Protein AF-A0A383WLE6-F1 (afdb_monomer)

Radius of gyration: 34.92 Å; Cα contacts (8 Å, |Δi|>4): 4; chains: 1; bounding box: 69×74×82 Å

Solvent-accessible surface area (backbone atoms only — not comparable to full-atom values): 5287 Å² total; per-residue (Å²): 134,90,82,87,81,82,83,74,77,73,77,75,73,73,70,79,57,62,71,68,57,69,75,53,85,81,75,55,71,68,62,34,52,72,71,69,54,91,71,81,85,52,68,71,73,66,68,64,70,84,87,86,72,83,80,76,76,84,76,77,77,94,73,79,88,80,84,80,92,126

pLDDT: mean 78.34, std 19.33, range [42.28, 97.44]

Mean predicted aligned error: 15.43 Å

Sequence (70 aa):
MFTAVAGQQSVAVRSRDVACNASTPRQKATKRHVRARPIKYTPADKNRTPHEYAPLPPAPPAVVVISKSN

Foldseek 3Di:
DDDDDDPPPPPPPPPPPPVVVVVDDDQDDPRVCVVPPDDDPDPVVVPDDDDDDDDDPDDDDPDDDDDDDD

InterPro domains:
  IPR020526 Large ribosomal subunit protein cL38 [PF17257] (21-69)

Secondary structure (DSSP, 8-state):
-----------------HHHHHTSPPP-HHHHHHHHS----SHHHHSPPPPPPPPPPPPPPS--------

Structure (mmCIF, N/CA/C/O backbone):
data_AF-A0A383WLE6-F1
#
_entry.id   AF-A0A383WLE6-F1
#
loop_
_atom_site.group_PDB
_atom_site.id
_atom_site.type_symbol
_atom_site.label_atom_id
_atom_site.label_alt_id
_atom_site.label_comp_id
_atom_site.label_asym_id
_atom_site.label_entity_id
_atom_site.label_seq_id
_atom_site.pdbx_PDB_ins_code
_atom_site.Cartn_x
_atom_site.Cartn_y
_atom_site.Cartn_z
_atom_site.occupancy
_atom_site.B_iso_or_equiv
_atom_site.auth_s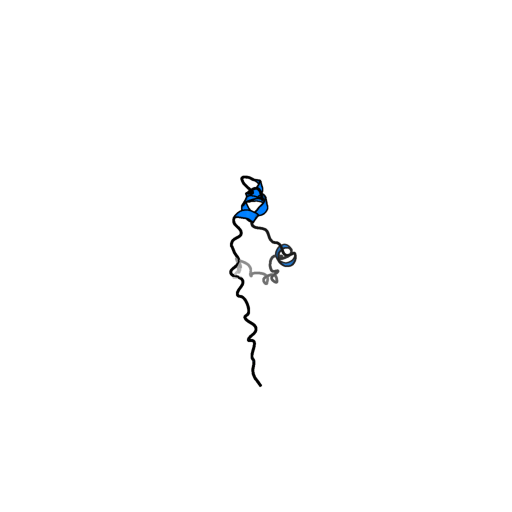eq_id
_atom_site.auth_comp_id
_atom_site.auth_asym_id
_atom_site.auth_atom_id
_atom_site.pdbx_PDB_model_num
ATOM 1 N N . MET A 1 1 ? 40.358 -51.795 -12.667 1.00 42.62 1 MET A N 1
ATOM 2 C CA . MET A 1 1 ? 40.268 -51.049 -13.940 1.00 42.62 1 MET A CA 1
ATOM 3 C C . MET A 1 1 ? 39.804 -49.639 -13.593 1.00 42.62 1 MET A C 1
ATOM 5 O O . MET A 1 1 ? 38.739 -49.506 -13.006 1.00 42.62 1 MET A O 1
ATOM 9 N N . PHE A 1 2 ? 40.664 -48.641 -13.818 1.00 42.28 2 PHE A N 1
ATOM 10 C CA . PHE A 1 2 ? 40.395 -47.197 -13.678 1.00 42.28 2 PHE A CA 1
ATOM 11 C C . PHE A 1 2 ? 39.204 -46.779 -14.585 1.00 42.28 2 PHE A C 1
ATOM 13 O O . PHE A 1 2 ? 38.919 -47.504 -15.530 1.00 42.28 2 PHE A O 1
ATOM 20 N N . THR A 1 3 ? 38.431 -45.701 -14.396 1.00 45.31 3 THR A N 1
ATOM 21 C CA . THR A 1 3 ? 38.748 -44.303 -14.030 1.00 45.31 3 THR A CA 1
ATOM 22 C C . THR A 1 3 ? 37.506 -43.550 -13.514 1.00 45.31 3 THR A C 1
ATOM 24 O O . THR A 1 3 ? 36.380 -43.816 -13.927 1.00 45.31 3 THR A O 1
ATOM 27 N N . ALA A 1 4 ? 37.758 -42.539 -12.679 1.00 52.00 4 ALA A N 1
ATOM 2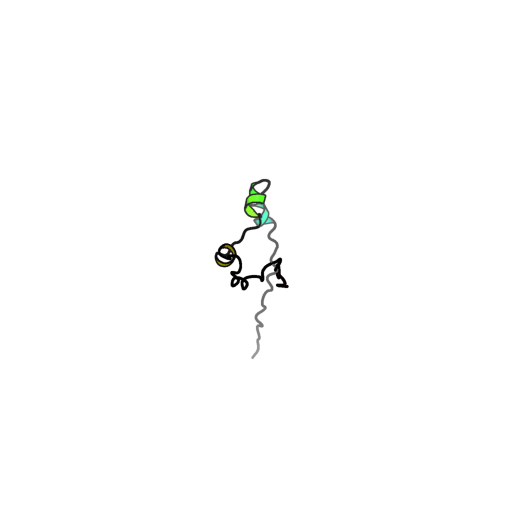8 C CA . ALA A 1 4 ? 36.854 -41.472 -12.248 1.00 52.00 4 ALA A CA 1
ATOM 29 C C . ALA A 1 4 ? 36.369 -40.559 -13.390 1.00 52.00 4 ALA A C 1
ATOM 31 O O . ALA A 1 4 ? 37.112 -40.381 -14.346 1.00 52.00 4 ALA A O 1
ATOM 32 N N . VAL A 1 5 ? 35.247 -39.848 -13.194 1.00 48.25 5 VAL A N 1
ATOM 33 C CA . VAL A 1 5 ? 35.154 -38.407 -13.508 1.00 48.25 5 VAL A CA 1
ATOM 34 C C . VAL A 1 5 ? 34.245 -37.733 -12.478 1.00 48.25 5 VAL A C 1
ATOM 36 O O . VAL A 1 5 ? 33.034 -37.939 -12.441 1.00 48.25 5 VAL A O 1
ATOM 39 N N . ALA A 1 6 ? 34.866 -36.912 -11.633 1.00 47.88 6 ALA A N 1
ATOM 40 C CA . ALA A 1 6 ? 34.196 -35.914 -10.824 1.00 47.88 6 ALA A CA 1
ATOM 41 C C . ALA A 1 6 ? 33.435 -34.956 -11.750 1.00 47.88 6 ALA A C 1
ATOM 43 O O . ALA A 1 6 ? 34.035 -34.307 -12.607 1.00 47.88 6 ALA A O 1
ATOM 44 N N . GLY A 1 7 ? 32.118 -34.865 -11.569 1.00 43.38 7 GLY A N 1
ATOM 45 C CA . GLY A 1 7 ? 31.310 -33.818 -12.178 1.00 43.38 7 GLY A CA 1
ATOM 46 C C . GLY A 1 7 ? 31.752 -32.468 -11.627 1.00 43.38 7 GLY A C 1
ATOM 47 O O . GLY A 1 7 ? 31.302 -32.045 -10.564 1.00 43.38 7 GLY A O 1
ATOM 48 N N . GLN A 1 8 ? 32.664 -31.813 -12.342 1.00 54.66 8 GLN A N 1
ATOM 49 C CA . GLN A 1 8 ? 32.981 -30.407 -12.167 1.00 54.66 8 GLN A CA 1
ATOM 50 C C . GLN A 1 8 ? 31.680 -29.620 -12.342 1.0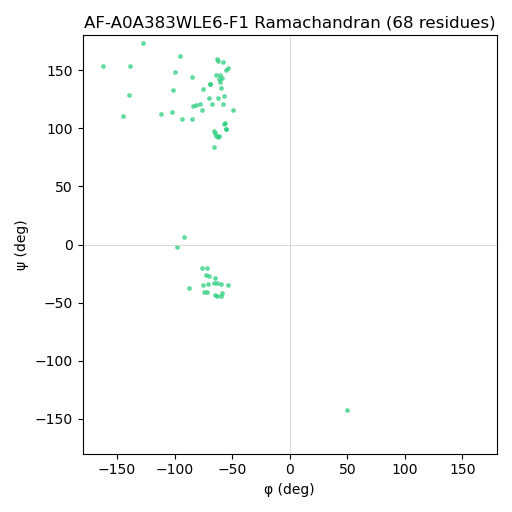0 54.66 8 GLN A C 1
ATOM 52 O O . GLN A 1 8 ? 31.199 -29.438 -13.459 1.00 54.66 8 GLN A O 1
ATOM 57 N N . GLN A 1 9 ? 31.093 -29.148 -11.243 1.00 54.72 9 GLN A N 1
ATOM 58 C CA . GLN A 1 9 ? 30.140 -28.051 -11.327 1.00 54.72 9 GLN A CA 1
ATOM 59 C C . GLN A 1 9 ? 30.950 -26.845 -11.786 1.00 54.72 9 GLN A C 1
ATOM 61 O O . GLN A 1 9 ? 31.656 -26.217 -10.997 1.00 54.72 9 GLN A O 1
ATOM 66 N N . SER A 1 10 ? 30.910 -26.567 -13.088 1.00 50.28 10 SER A N 1
ATOM 67 C CA . SER A 1 10 ? 31.409 -25.318 -13.629 1.00 50.28 10 SER A CA 1
ATOM 68 C C . SER A 1 10 ? 30.653 -24.208 -12.915 1.00 50.28 10 SER A C 1
ATOM 70 O O . SER A 1 10 ? 29.475 -23.964 -13.189 1.00 50.28 10 SER A O 1
ATOM 72 N N . VAL A 1 11 ? 31.317 -23.554 -11.965 1.00 55.38 11 VAL A N 1
ATOM 73 C CA . VAL A 1 11 ? 30.891 -22.256 -11.468 1.00 55.38 11 VAL A CA 1
ATOM 74 C C . VAL A 1 11 ? 30.965 -21.367 -12.695 1.00 55.38 11 VAL A C 1
ATOM 76 O O . VAL A 1 11 ? 32.040 -20.911 -13.075 1.00 55.38 11 VAL A O 1
ATOM 79 N N . ALA A 1 12 ? 29.839 -21.232 -13.396 1.00 52.00 12 ALA A N 1
ATOM 80 C CA . ALA A 1 12 ? 29.708 -20.315 -14.503 1.00 52.00 12 ALA A CA 1
ATOM 81 C C . ALA A 1 12 ? 29.929 -18.931 -13.903 1.00 52.00 12 ALA A C 1
ATOM 83 O O . ALA A 1 12 ? 29.019 -18.311 -13.347 1.00 52.00 12 ALA A O 1
ATOM 84 N N . VAL A 1 13 ? 31.184 -18.486 -13.946 1.00 54.25 13 VAL A N 1
ATOM 85 C CA . VAL A 1 13 ? 31.554 -17.094 -13.785 1.00 54.25 13 VAL A CA 1
ATOM 86 C C . VAL A 1 13 ? 30.737 -16.404 -14.855 1.00 54.25 13 VAL A C 1
ATOM 88 O O . VAL A 1 13 ? 31.054 -16.512 -16.035 1.00 54.25 13 VAL A O 1
ATOM 91 N N . ARG A 1 14 ? 29.607 -15.810 -14.454 1.00 58.59 14 ARG A N 1
ATOM 92 C CA . ARG A 1 14 ? 28.756 -15.028 -15.342 1.00 58.59 14 ARG A CA 1
ATOM 93 C C . ARG A 1 14 ? 29.671 -13.969 -15.933 1.00 58.59 14 ARG A C 1
ATOM 95 O O . ARG A 1 14 ? 29.982 -12.988 -15.251 1.00 58.59 14 ARG A O 1
ATOM 102 N N . SER A 1 15 ? 30.144 -14.195 -17.158 1.00 51.41 15 SER A N 1
ATOM 103 C CA . SER A 1 15 ? 30.715 -13.148 -17.978 1.00 51.41 15 SER A CA 1
ATOM 104 C C . SER A 1 15 ? 29.683 -12.038 -17.915 1.00 51.41 15 SER A C 1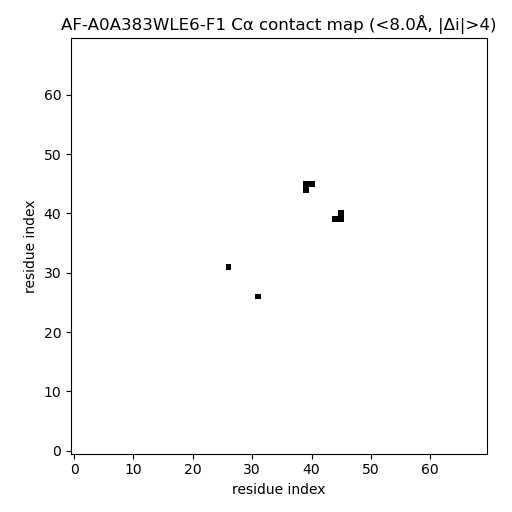
ATOM 106 O O . SER A 1 15 ? 28.506 -12.223 -18.226 1.00 51.41 15 SER A O 1
ATOM 108 N N . ARG A 1 16 ? 30.060 -10.899 -17.337 1.00 56.84 16 ARG A N 1
ATOM 109 C CA . ARG A 1 16 ? 29.225 -9.714 -17.454 1.00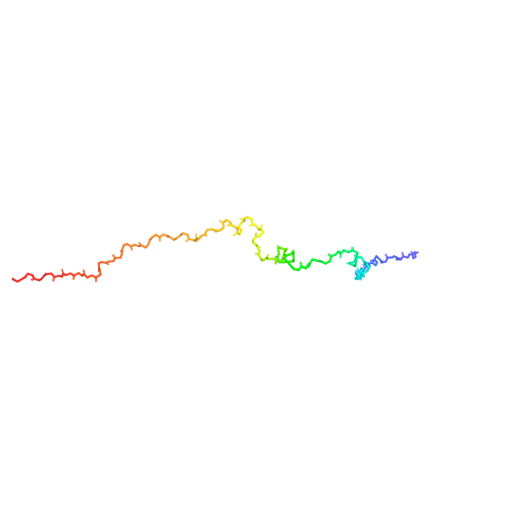 56.84 16 ARG A CA 1
ATOM 110 C C . ARG A 1 16 ? 29.265 -9.401 -18.937 1.00 56.84 16 ARG A C 1
ATOM 112 O O . ARG A 1 16 ? 30.239 -8.817 -19.396 1.00 56.84 16 ARG A O 1
ATOM 119 N N . ASP A 1 17 ? 28.267 -9.869 -19.676 1.00 53.38 17 ASP A N 1
ATOM 120 C CA . ASP A 1 17 ? 28.137 -9.649 -21.109 1.00 53.38 17 ASP A CA 1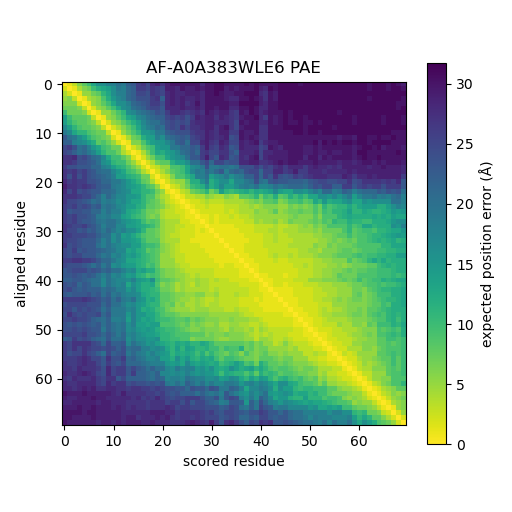
ATOM 121 C C . ASP A 1 17 ? 27.908 -8.153 -21.329 1.00 53.38 17 ASP A C 1
ATOM 123 O O . ASP A 1 17 ? 26.783 -7.652 -21.405 1.00 53.38 17 ASP A O 1
ATOM 127 N N . VAL A 1 18 ? 29.006 -7.400 -21.360 1.00 56.84 18 VAL A N 1
ATOM 128 C CA . VAL A 1 18 ? 29.009 -5.965 -21.654 1.00 56.84 18 VAL A CA 1
ATOM 129 C C . VAL A 1 18 ? 28.422 -5.739 -23.052 1.00 56.84 18 VAL A C 1
ATOM 131 O O . VAL A 1 18 ? 27.680 -4.781 -23.254 1.00 56.84 18 VAL A O 1
ATOM 134 N N . ALA A 1 19 ? 28.658 -6.677 -23.977 1.00 57.53 19 ALA A N 1
ATOM 135 C CA . ALA A 1 19 ? 28.135 -6.644 -25.340 1.00 57.53 19 ALA A CA 1
ATOM 136 C C . ALA A 1 19 ? 26.598 -6.752 -25.408 1.00 57.53 19 ALA A C 1
ATOM 138 O O . ALA A 1 19 ? 25.971 -5.971 -26.115 1.00 57.53 19 ALA A O 1
ATOM 139 N N . CYS A 1 20 ? 25.973 -7.645 -24.629 1.00 56.09 20 CYS A N 1
ATOM 140 C CA . CYS A 1 20 ? 24.513 -7.832 -24.635 1.00 56.09 20 CYS A CA 1
ATOM 141 C C . CYS A 1 20 ? 23.769 -6.639 -23.997 1.00 56.09 20 CYS A C 1
ATOM 143 O O . CYS A 1 20 ? 22.708 -6.218 -24.457 1.00 56.09 20 CYS A O 1
ATOM 145 N N . ASN A 1 21 ? 24.362 -6.015 -22.973 1.00 55.94 21 ASN A N 1
ATOM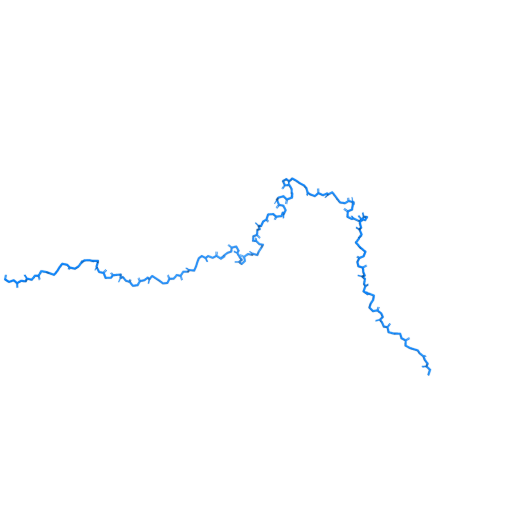 146 C CA . ASN A 1 21 ? 23.770 -4.843 -22.322 1.00 55.94 21 ASN A CA 1
ATOM 147 C C . ASN A 1 21 ? 23.850 -3.564 -23.176 1.00 55.94 21 ASN A C 1
ATOM 149 O O . ASN A 1 21 ? 23.002 -2.684 -23.017 1.00 55.94 21 ASN A O 1
ATOM 153 N N . ALA A 1 22 ? 24.832 -3.455 -24.081 1.00 62.50 22 ALA A N 1
ATOM 154 C CA . ALA A 1 22 ? 24.991 -2.310 -24.984 1.00 62.50 22 ALA A CA 1
ATOM 155 C C . ALA A 1 22 ? 23.931 -2.259 -26.101 1.00 62.50 22 ALA A C 1
ATOM 157 O O . ALA A 1 22 ? 23.675 -1.190 -26.651 1.00 62.50 22 ALA A O 1
ATOM 158 N N . SER A 1 23 ? 23.281 -3.385 -26.409 1.00 77.69 23 SER A N 1
ATOM 159 C CA . SER A 1 23 ? 22.235 -3.472 -27.436 1.00 77.69 23 SER A CA 1
ATOM 160 C C . SER A 1 23 ? 20.893 -2.882 -26.987 1.00 77.69 23 SER A C 1
ATOM 162 O O . SER A 1 23 ? 20.056 -2.550 -27.823 1.00 77.69 23 SER A O 1
ATOM 164 N N . THR A 1 24 ? 20.663 -2.743 -25.674 1.00 79.75 24 THR A N 1
ATOM 165 C CA . THR A 1 24 ? 19.391 -2.230 -25.139 1.00 79.75 24 THR A CA 1
ATOM 166 C C . THR A 1 24 ? 19.493 -0.757 -24.726 1.00 79.75 24 THR A C 1
ATOM 168 O O . THR A 1 24 ? 20.421 -0.368 -24.012 1.00 79.75 24 THR A O 1
ATOM 171 N N . PRO A 1 25 ? 18.533 0.104 -25.120 1.00 86.62 25 PRO A N 1
ATOM 172 C CA . PRO A 1 25 ? 18.582 1.516 -24.770 1.00 86.62 25 PRO A CA 1
ATOM 173 C C . PRO A 1 25 ? 18.355 1.729 -23.266 1.00 86.62 25 PRO A C 1
ATOM 175 O O . PRO A 1 25 ? 17.466 1.139 -22.642 1.00 86.62 25 PRO A O 1
ATOM 178 N N . ARG A 1 26 ? 19.133 2.640 -22.669 1.00 87.62 26 ARG A N 1
ATOM 179 C CA . ARG A 1 26 ? 18.990 3.001 -21.250 1.00 87.62 26 ARG A CA 1
ATOM 180 C C . ARG A 1 26 ? 17.688 3.768 -21.023 1.00 87.62 26 ARG A C 1
ATOM 182 O O . ARG A 1 26 ? 17.374 4.704 -21.748 1.00 87.62 26 ARG A O 1
ATOM 189 N N . GLN A 1 27 ? 16.983 3.453 -19.936 1.00 89.88 27 GLN A N 1
ATOM 190 C CA . GLN A 1 27 ? 15.838 4.256 -19.498 1.00 89.88 27 GLN A CA 1
ATOM 191 C C . GLN A 1 27 ? 16.327 5.478 -18.710 1.00 89.88 27 GLN A C 1
ATOM 193 O O . GLN A 1 27 ? 17.003 5.340 -17.686 1.00 89.88 27 GLN A O 1
ATOM 198 N N . LYS A 1 28 ? 16.004 6.676 -19.197 1.00 91.88 28 LYS A N 1
ATOM 199 C CA . LYS A 1 28 ? 16.396 7.974 -18.624 1.00 91.88 28 LYS A CA 1
ATOM 200 C C . LYS A 1 28 ? 15.162 8.863 -18.420 1.00 91.88 28 LYS A C 1
ATOM 202 O O . LYS A 1 28 ? 14.060 8.483 -18.818 1.00 91.88 28 LYS A O 1
ATOM 207 N N . ALA A 1 29 ? 15.358 10.015 -17.774 1.00 93.81 29 ALA A N 1
ATOM 208 C CA . ALA A 1 29 ? 14.315 11.002 -17.481 1.00 93.81 29 ALA A CA 1
ATOM 209 C C . ALA A 1 29 ? 13.062 10.368 -16.832 1.00 93.81 29 ALA A C 1
ATOM 211 O O . ALA A 1 29 ? 13.169 9.429 -16.035 1.00 93.81 29 ALA A O 1
ATOM 212 N N . THR A 1 30 ? 11.868 10.844 -17.192 1.00 96.50 30 THR A N 1
ATOM 213 C CA . THR A 1 30 ? 10.567 10.414 -16.655 1.00 96.50 30 THR A CA 1
ATOM 214 C C . THR A 1 30 ? 10.348 8.908 -16.752 1.00 96.50 30 THR A C 1
ATOM 216 O O . THR A 1 30 ? 9.813 8.298 -15.828 1.00 96.50 30 THR A O 1
ATOM 219 N N . LYS A 1 31 ? 10.848 8.265 -17.813 1.00 95.81 31 LYS A N 1
ATOM 220 C CA . LYS A 1 31 ? 10.710 6.815 -17.996 1.00 95.81 31 LYS A CA 1
ATOM 221 C C . LYS A 1 31 ? 11.424 6.016 -16.903 1.00 95.81 31 LYS A C 1
ATOM 223 O O . LYS A 1 31 ? 10.934 4.965 -16.490 1.00 95.81 31 LYS A O 1
ATOM 228 N N . ARG A 1 32 ? 12.547 6.521 -16.375 1.00 96.62 32 ARG A N 1
ATOM 229 C CA . ARG A 1 32 ? 13.218 5.904 -15.220 1.00 96.62 32 ARG A CA 1
ATOM 230 C C . ARG A 1 32 ? 12.426 6.112 -13.930 1.00 96.62 32 ARG A C 1
ATOM 232 O O . ARG A 1 32 ? 12.302 5.163 -13.162 1.00 96.62 32 ARG A O 1
ATOM 239 N N . HIS A 1 33 ? 11.866 7.303 -13.718 1.00 97.06 33 HIS A N 1
ATOM 240 C CA . HIS A 1 33 ? 11.051 7.598 -12.534 1.00 97.06 33 HIS A CA 1
ATOM 241 C C . HIS A 1 33 ? 9.788 6.734 -12.481 1.00 97.06 33 HIS A C 1
ATOM 243 O O . HIS A 1 33 ? 9.505 6.136 -11.449 1.00 97.06 33 HIS A O 1
ATOM 249 N N . VAL A 1 34 ? 9.084 6.575 -13.606 1.00 96.38 34 VAL A N 1
ATOM 250 C CA . VAL A 1 34 ? 7.901 5.702 -13.701 1.00 96.38 34 VAL A CA 1
ATOM 251 C C . VAL A 1 34 ? 8.240 4.258 -13.338 1.00 96.38 34 VAL A C 1
ATOM 253 O O . VAL A 1 34 ? 7.476 3.620 -12.622 1.00 96.38 34 VAL A O 1
ATOM 256 N N . ARG A 1 35 ? 9.390 3.752 -13.799 1.00 94.38 35 ARG A N 1
ATOM 257 C CA . ARG A 1 35 ? 9.801 2.365 -13.555 1.00 94.38 35 ARG A CA 1
ATOM 258 C C . ARG A 1 35 ? 10.278 2.116 -12.123 1.00 94.38 35 ARG A C 1
ATOM 260 O O . ARG A 1 35 ? 10.014 1.050 -11.586 1.00 94.38 35 ARG A O 1
ATOM 267 N N . ALA A 1 36 ? 11.038 3.044 -11.547 1.00 94.88 36 ALA A N 1
ATOM 268 C CA . ALA A 1 36 ? 11.725 2.836 -10.271 1.00 94.88 36 ALA A CA 1
ATOM 269 C C . ALA A 1 36 ? 10.977 3.409 -9.058 1.00 94.88 36 ALA A C 1
ATOM 271 O O . ALA A 1 36 ? 11.472 3.284 -7.939 1.00 94.88 36 ALA A O 1
ATOM 272 N N . ARG A 1 37 ? 9.824 4.065 -9.256 1.00 96.31 37 ARG A N 1
ATOM 273 C CA . ARG A 1 37 ? 9.065 4.641 -8.141 1.00 96.31 37 ARG A CA 1
ATOM 274 C C . ARG A 1 37 ? 8.642 3.547 -7.145 1.00 96.31 37 ARG A C 1
ATOM 276 O O . ARG A 1 37 ? 8.214 2.473 -7.577 1.00 96.31 37 ARG A O 1
ATOM 283 N N . PRO A 1 38 ? 8.712 3.806 -5.830 1.00 96.94 38 PRO A N 1
ATOM 284 C CA . PRO A 1 38 ? 8.219 2.869 -4.831 1.00 96.94 38 PRO A CA 1
ATOM 285 C C . PRO A 1 38 ? 6.713 2.645 -4.990 1.00 96.94 38 PRO A C 1
ATOM 287 O O . PRO A 1 38 ? 5.936 3.597 -4.994 1.00 96.94 38 PRO A O 1
ATOM 290 N N . ILE A 1 39 ? 6.301 1.384 -5.106 1.00 95.88 39 ILE A N 1
ATOM 291 C CA . ILE A 1 39 ? 4.894 0.977 -5.121 1.00 95.88 39 ILE A CA 1
ATOM 292 C C . ILE A 1 39 ? 4.709 -0.289 -4.293 1.00 95.88 39 ILE A C 1
ATOM 294 O O . ILE A 1 39 ? 5.624 -1.100 -4.149 1.00 95.88 39 ILE A O 1
ATOM 298 N N . LYS A 1 40 ? 3.500 -0.476 -3.765 1.00 96.75 40 LYS A N 1
ATOM 299 C CA . LYS A 1 40 ? 3.085 -1.756 -3.192 1.00 96.75 40 LYS A CA 1
ATOM 300 C C . LYS A 1 40 ? 2.719 -2.698 -4.335 1.00 96.75 40 LYS A C 1
ATOM 302 O O . LYS A 1 40 ? 1.844 -2.380 -5.141 1.00 96.75 40 LYS A O 1
ATOM 307 N N . TYR A 1 41 ? 3.400 -3.835 -4.423 1.00 94.94 41 TYR A N 1
ATOM 308 C CA . TYR A 1 41 ? 3.163 -4.816 -5.485 1.00 94.94 41 TYR A CA 1
ATOM 309 C C . TYR A 1 41 ? 2.063 -5.811 -5.114 1.00 94.94 41 TYR A C 1
ATOM 311 O O . TYR A 1 41 ? 1.250 -6.168 -5.964 1.00 94.94 41 TYR A O 1
ATOM 319 N N . THR A 1 42 ? 2.003 -6.222 -3.848 1.00 97.44 42 THR A N 1
ATOM 320 C CA . THR A 1 42 ? 1.095 -7.277 -3.391 1.00 97.44 42 THR A CA 1
ATOM 321 C C . THR A 1 42 ? -0.300 -6.717 -3.073 1.00 97.44 42 THR A C 1
ATOM 323 O O . THR A 1 42 ? -0.415 -5.594 -2.573 1.00 97.44 42 THR A O 1
ATOM 326 N N . PRO A 1 43 ? -1.383 -7.469 -3.347 1.00 97.12 43 PRO A N 1
ATOM 327 C CA . PRO A 1 43 ? -2.737 -7.054 -2.979 1.00 97.12 43 PRO A CA 1
ATOM 328 C C . PRO A 1 43 ? -2.931 -7.009 -1.458 1.00 97.12 43 PRO A C 1
ATOM 330 O O . PRO A 1 43 ? -3.605 -6.116 -0.959 1.00 97.12 43 PRO A O 1
ATOM 333 N N . ALA A 1 44 ? -2.273 -7.901 -0.712 1.00 95.50 44 ALA A N 1
ATOM 334 C CA . ALA A 1 44 ? -2.329 -7.918 0.747 1.00 95.50 44 ALA A CA 1
ATOM 335 C C . ALA A 1 44 ? -1.828 -6.602 1.363 1.00 95.50 44 ALA A C 1
ATOM 337 O O . ALA A 1 44 ? -2.488 -6.050 2.236 1.00 95.50 44 ALA A O 1
ATOM 338 N N . ASP A 1 45 ? -0.708 -6.056 0.873 1.00 95.06 45 ASP A N 1
ATOM 339 C CA . ASP A 1 45 ? -0.189 -4.778 1.374 1.00 95.06 45 ASP A CA 1
ATOM 340 C C . ASP A 1 45 ? -1.058 -3.581 0.965 1.00 95.06 45 ASP A C 1
ATOM 342 O O . ASP A 1 45 ? -1.053 -2.570 1.663 1.00 95.06 45 ASP A O 1
ATOM 346 N N . LYS A 1 46 ? -1.780 -3.672 -0.160 1.00 96.50 46 LYS A N 1
ATOM 347 C CA . LYS A 1 46 ? -2.698 -2.618 -0.625 1.00 96.50 46 LYS A CA 1
ATOM 348 C C . LYS A 1 46 ? -3.996 -2.584 0.177 1.00 96.50 46 LYS A C 1
ATOM 350 O O . LYS A 1 46 ? -4.529 -1.505 0.396 1.00 96.50 46 LYS A O 1
ATOM 355 N N . ASN A 1 47 ? -4.478 -3.747 0.608 1.00 96.69 47 ASN A N 1
ATOM 356 C CA . ASN A 1 47 ? -5.773 -3.899 1.270 1.00 96.69 47 ASN A CA 1
ATOM 357 C C . ASN A 1 47 ? -5.687 -3.800 2.802 1.00 96.69 47 ASN A C 1
ATOM 359 O O . ASN A 1 47 ? -6.676 -4.058 3.482 1.00 96.69 47 ASN A O 1
ATOM 363 N N . ARG A 1 48 ? -4.520 -3.457 3.366 1.00 95.06 48 ARG A N 1
ATOM 364 C CA . ARG A 1 48 ? -4.393 -3.226 4.810 1.00 95.06 48 ARG A CA 1
ATOM 365 C C . ARG A 1 48 ? -5.175 -1.981 5.213 1.00 95.06 48 ARG A C 1
ATOM 367 O O . ARG A 1 48 ? -4.876 -0.880 4.756 1.00 95.06 48 ARG A O 1
ATOM 374 N N . THR A 1 49 ? -6.128 -2.171 6.109 1.00 95.19 49 THR A N 1
ATOM 375 C CA . THR A 1 49 ? -6.866 -1.105 6.783 1.00 95.19 49 THR A CA 1
ATOM 376 C C . THR A 1 49 ? -6.232 -0.789 8.143 1.00 95.19 49 THR A C 1
ATOM 378 O O . THR A 1 49 ? -5.435 -1.585 8.656 1.00 95.19 49 THR A O 1
ATOM 381 N N . PRO A 1 50 ? -6.531 0.381 8.737 1.00 96.00 50 PRO A N 1
ATOM 382 C CA . PRO A 1 50 ? -6.190 0.657 10.128 1.00 96.00 50 PRO A CA 1
ATOM 383 C C . PRO A 1 50 ? -6.756 -0.415 11.065 1.00 96.00 50 PRO A C 1
ATOM 385 O O . PRO A 1 50 ? -7.802 -0.999 10.789 1.00 96.00 50 PRO A O 1
ATOM 388 N N . HIS A 1 51 ? -6.069 -0.659 12.179 1.00 95.94 51 HIS A N 1
ATOM 389 C CA . HIS A 1 51 ? -6.554 -1.589 13.190 1.00 95.94 51 HIS A CA 1
ATOM 390 C C . HIS A 1 51 ? -7.772 -1.000 13.911 1.00 95.94 51 HIS A C 1
ATOM 392 O O . HIS A 1 51 ? -7.699 0.101 14.460 1.00 95.94 51 HIS A O 1
ATOM 398 N N . GLU A 1 52 ? -8.873 -1.744 13.941 1.00 96.06 52 GLU A N 1
ATOM 399 C CA . GLU A 1 52 ? -10.082 -1.358 14.663 1.00 96.06 52 GLU A CA 1
ATOM 400 C C . GLU A 1 52 ? -9.959 -1.770 16.134 1.00 96.06 52 GLU A C 1
ATOM 402 O O . GLU A 1 52 ? -9.789 -2.945 16.461 1.00 96.06 52 GLU A O 1
ATOM 407 N N . TYR A 1 53 ? -10.004 -0.789 17.035 1.00 95.69 53 TYR A N 1
ATOM 408 C CA . TYR A 1 53 ? -10.044 -1.023 18.476 1.00 95.69 53 TYR A CA 1
ATOM 409 C C . TYR A 1 53 ? -11.477 -0.903 18.985 1.00 95.69 53 TYR A C 1
ATOM 411 O O . TYR A 1 53 ? -12.261 -0.101 18.474 1.00 95.69 53 TYR A O 1
ATOM 419 N N . ALA A 1 54 ? -11.806 -1.671 20.024 1.00 94.38 54 ALA A N 1
ATOM 420 C CA . ALA A 1 54 ? -13.065 -1.494 20.731 1.00 94.38 54 ALA A CA 1
ATOM 421 C C . ALA A 1 54 ? -13.153 -0.063 21.299 1.00 94.38 54 ALA A C 1
ATOM 423 O O . ALA A 1 54 ? -12.131 0.482 21.736 1.00 94.38 54 ALA A O 1
ATOM 424 N N . PRO A 1 55 ? -14.348 0.554 21.302 1.00 93.56 55 PRO A N 1
ATOM 425 C CA . PRO A 1 55 ? -14.515 1.873 21.883 1.00 93.56 55 PRO A CA 1
ATOM 426 C C . PRO A 1 55 ? -14.169 1.829 23.370 1.00 93.56 55 PRO A C 1
ATOM 428 O O . PRO A 1 55 ? -14.473 0.864 24.076 1.00 93.56 55 PRO A O 1
ATOM 431 N N . LEU A 1 56 ? -13.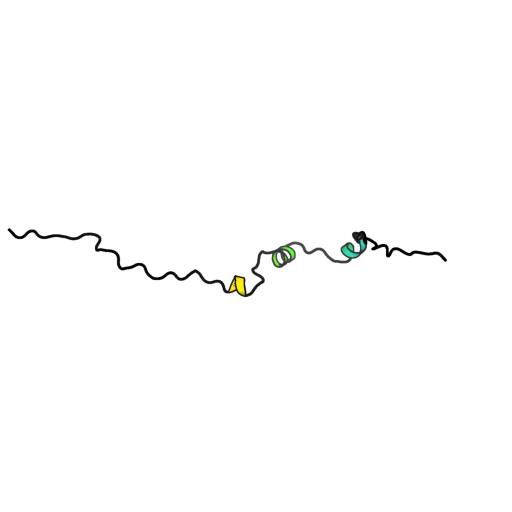530 2.896 23.842 1.00 91.56 56 LEU A N 1
ATOM 432 C CA . LEU A 1 56 ? -13.269 3.068 25.264 1.00 91.56 56 LEU A CA 1
ATOM 433 C C . LEU A 1 56 ? -14.607 3.104 26.025 1.00 91.56 56 LEU A C 1
ATOM 435 O O . LEU A 1 56 ? -15.591 3.632 25.492 1.00 91.56 56 LEU A O 1
ATOM 439 N N . PRO A 1 57 ? -14.667 2.583 27.266 1.00 93.12 57 PRO A N 1
ATOM 440 C CA . PRO A 1 57 ? -15.817 2.819 28.128 1.00 93.12 57 PRO A CA 1
ATOM 441 C C . PRO A 1 57 ? -16.093 4.325 28.263 1.00 93.12 57 PRO A C 1
ATOM 443 O O . PRO A 1 57 ? -15.164 5.135 28.153 1.00 93.12 57 PRO A O 1
ATOM 446 N N . PRO A 1 58 ? -17.357 4.714 28.507 1.00 91.69 58 PRO A N 1
ATOM 447 C CA . PRO A 1 58 ? -17.714 6.115 28.659 1.00 91.69 58 PRO A CA 1
ATOM 448 C C . PRO A 1 58 ? -16.886 6.743 29.780 1.00 91.69 58 PRO A C 1
ATOM 450 O O . PRO A 1 58 ? -16.819 6.221 30.895 1.00 91.69 58 PRO A O 1
ATOM 453 N N . ALA A 1 59 ? -16.235 7.860 29.460 1.00 88.75 59 ALA A N 1
ATOM 454 C CA . ALA A 1 59 ? -15.462 8.605 30.436 1.00 88.75 59 ALA A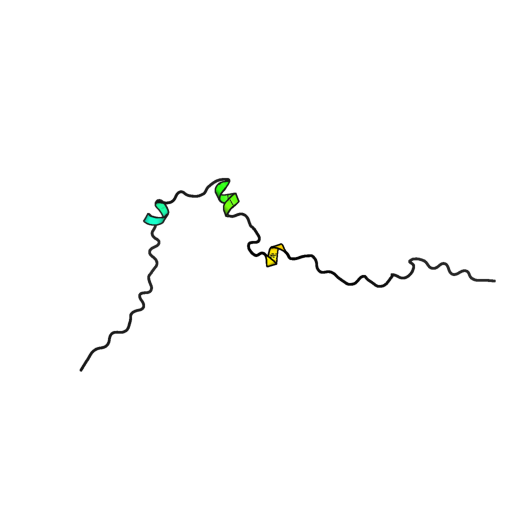 CA 1
ATOM 455 C C . ALA A 1 59 ? -16.392 9.155 31.535 1.00 88.75 59 ALA A C 1
ATOM 457 O O . ALA A 1 59 ? -17.534 9.528 31.243 1.00 88.75 59 ALA A O 1
ATOM 458 N N . PRO A 1 60 ? -15.922 9.229 32.791 1.00 90.75 60 PRO A N 1
ATOM 459 C CA . PRO A 1 60 ? -16.678 9.883 33.849 1.00 90.75 60 PRO A CA 1
ATOM 460 C C . PRO A 1 60 ? -16.884 11.378 33.532 1.00 90.75 60 PRO A C 1
ATOM 462 O O . PRO A 1 60 ? -16.118 11.962 32.759 1.00 90.75 60 PRO A O 1
ATOM 465 N N . PRO A 1 61 ? -17.902 12.022 34.130 1.00 90.31 61 PRO A N 1
ATOM 466 C CA . PRO A 1 61 ? -18.144 13.449 33.943 1.00 90.31 61 PRO A CA 1
ATOM 467 C C . PRO A 1 61 ? -16.934 14.275 34.394 1.00 90.31 61 PRO A C 1
ATOM 469 O O . PRO A 1 61 ? -16.387 14.058 35.473 1.00 90.31 61 PRO A O 1
ATOM 472 N N . ALA A 1 62 ? -16.540 15.254 33.575 1.00 84.88 62 ALA A N 1
ATOM 473 C CA . ALA A 1 62 ? -15.357 16.078 33.827 1.00 84.88 62 ALA A CA 1
ATOM 474 C C . ALA A 1 62 ? -15.484 16.959 35.084 1.00 84.88 62 ALA A C 1
ATOM 476 O O . ALA A 1 62 ? -14.485 17.272 35.726 1.00 84.88 62 ALA A O 1
ATOM 477 N N . VAL A 1 63 ? -16.708 17.354 35.441 1.00 83.31 63 VAL A N 1
ATOM 478 C CA . VAL A 1 63 ? -17.008 18.120 36.652 1.00 83.31 63 VAL A CA 1
ATOM 479 C C . VAL A 1 63 ? -18.296 17.573 37.253 1.00 83.31 63 VAL A C 1
ATOM 481 O O . VAL A 1 63 ? -19.309 17.466 36.563 1.00 83.31 63 VAL A O 1
ATOM 484 N N . VAL A 1 64 ? -18.263 17.247 38.543 1.00 83.06 64 VAL A N 1
ATOM 485 C CA . VAL A 1 64 ? -19.447 16.867 39.319 1.00 83.06 64 VAL A CA 1
ATOM 486 C C . VAL A 1 64 ? -19.715 17.978 40.326 1.00 83.06 64 VAL A C 1
ATOM 488 O O . VAL A 1 64 ? -18.918 18.200 41.235 1.00 83.06 64 VAL A O 1
ATOM 491 N N . VAL A 1 65 ? -20.825 18.697 40.156 1.00 83.81 65 VAL A N 1
ATOM 492 C CA . VAL A 1 65 ? -21.275 19.700 41.129 1.00 83.81 65 VAL A CA 1
ATOM 493 C C . VAL A 1 65 ? -22.079 18.977 42.204 1.00 83.81 65 VAL A C 1
ATOM 495 O O . VAL A 1 65 ? -23.189 18.518 41.952 1.00 83.81 65 VAL A O 1
ATOM 498 N N . ILE A 1 66 ? -21.503 18.850 43.399 1.00 84.00 66 ILE A N 1
ATOM 499 C CA . ILE A 1 66 ? -22.173 18.255 44.560 1.00 84.00 66 ILE A CA 1
ATOM 500 C C . ILE A 1 66 ? -22.810 19.398 45.352 1.00 84.00 66 ILE A C 1
ATOM 502 O O . ILE A 1 66 ? -22.101 20.186 45.980 1.00 84.00 66 ILE A O 1
ATOM 506 N N . SER A 1 67 ? -24.139 19.515 45.319 1.00 76.25 67 SER A N 1
ATOM 507 C CA . SER A 1 67 ? -24.851 20.426 46.217 1.00 76.25 67 SER A CA 1
ATOM 508 C C . SER A 1 67 ? -24.895 19.828 47.625 1.00 76.25 67 SER A C 1
ATOM 510 O O . SER A 1 67 ? -25.174 18.644 47.815 1.00 76.25 67 SER A O 1
ATOM 512 N N . LYS A 1 68 ? -24.593 20.648 48.633 1.00 71.12 68 LYS A N 1
ATOM 513 C CA . LYS A 1 68 ? -24.708 20.281 50.046 1.00 71.12 68 LYS A CA 1
ATOM 514 C C . LYS A 1 68 ? -25.989 20.915 50.581 1.00 71.12 68 LYS A C 1
ATOM 516 O O . LYS A 1 68 ? -26.092 22.137 50.587 1.00 71.12 68 LYS A O 1
ATOM 521 N N . SER A 1 69 ? -26.973 20.098 50.953 1.00 66.12 69 SER A N 1
ATOM 522 C CA . SER A 1 69 ? -28.198 20.573 51.601 1.00 66.12 69 SER A CA 1
ATOM 523 C C . SER A 1 69 ? -27.899 20.901 53.063 1.00 66.12 69 SER A C 1
ATOM 525 O O . SER A 1 69 ? -27.556 19.992 53.820 1.00 66.12 69 SER A O 1
ATOM 527 N N . ASN A 1 70 ? -28.031 22.171 53.436 1.00 53.16 70 ASN A N 1
ATOM 528 C CA . ASN A 1 70 ? -28.205 22.619 54.817 1.00 53.16 70 ASN A CA 1
ATOM 529 C C . ASN A 1 70 ? -29.529 23.372 54.906 1.00 53.16 70 ASN A C 1
ATOM 531 O O . ASN A 1 70 ? -29.814 24.127 53.947 1.00 53.16 70 ASN A O 1
#

Organism: Tetradesmus obliquus (NCBI:txid3088)